Protein AF-A0A4S4H933-F1 (afdb_monomer_lite)

Radius of gyration: 14.17 Å; chains: 1; bounding box: 38×25×33 Å

Sequence (82 aa):
MEYVVGMQSDGEFIADFPWSLYGQKARVAIVAVKPCDIYCLPISTLKMKMETEPEWKERIMRTTEAIFGFLYFLQNLSHFIV

Secondary structure (DSSP, 8-state):
---------TT-----TTHHHHTPPP-S----SS--------HHHHHHHHHH-HHHHHHHHHHHHHHHHHHHHHHHHTTS--

Foldseek 3Di:
DDDDQADDDPPADDDQPPCQLVVHDRPDDDDDPDDDDDDDDHSVNLVVCVVVPVVSVVVVVVSVCVNVVRSVVVVVCVVPDD

pLDDT: mean 77.51, std 17.83, range [31.12, 96.0]

Structure (mmCIF, N/CA/C/O backbone):
data_AF-A0A4S4H933-F1
#
_entry.id   AF-A0A4S4H933-F1
#
loop_
_atom_site.group_PDB
_atom_site.id
_atom_site.type_symbol
_atom_site.label_atom_id
_atom_site.label_alt_id
_atom_site.label_comp_id
_atom_site.label_asym_id
_atom_site.label_entity_id
_atom_site.label_seq_id
_atom_site.pdbx_PDB_ins_code
_atom_site.Cartn_x
_atom_site.Cartn_y
_atom_site.Cartn_z
_atom_site.occupancy
_atom_site.B_iso_or_equiv
_atom_site.auth_seq_id
_atom_site.auth_comp_id
_atom_site.auth_asym_id
_atom_site.auth_atom_id
_atom_site.pdbx_PDB_model_num
ATOM 1 N N . MET A 1 1 ? 10.954 15.962 -16.392 1.00 56.47 1 MET A N 1
ATOM 2 C CA . MET A 1 1 ? 11.677 14.689 -16.222 1.00 56.47 1 MET A CA 1
ATOM 3 C C . MET A 1 1 ? 10.947 13.890 -15.170 1.00 56.47 1 MET A C 1
ATOM 5 O O . MET A 1 1 ? 10.538 14.475 -14.173 1.00 56.47 1 MET A O 1
ATOM 9 N N . GLU A 1 2 ? 10.733 12.609 -15.430 1.00 76.50 2 GLU A N 1
ATOM 10 C CA . GLU A 1 2 ? 10.259 11.669 -14.417 1.00 76.50 2 GLU A CA 1
ATOM 11 C C . GLU A 1 2 ? 11.470 11.192 -13.615 1.00 76.50 2 GLU A C 1
ATOM 13 O O . GLU A 1 2 ? 12.532 10.950 -14.188 1.00 76.50 2 GLU A O 1
ATOM 18 N N . TYR A 1 3 ? 11.324 11.110 -12.296 1.00 83.88 3 TYR A N 1
ATOM 19 C CA . TYR A 1 3 ? 12.371 10.632 -11.400 1.00 83.88 3 TYR A CA 1
ATOM 20 C C . TYR A 1 3 ? 11.840 9.428 -10.637 1.00 83.88 3 TYR A C 1
ATOM 22 O O . TYR A 1 3 ? 10.736 9.472 -10.090 1.00 83.88 3 TYR A O 1
ATOM 30 N N . VAL A 1 4 ? 12.632 8.359 -10.593 1.00 85.44 4 VAL A N 1
ATOM 31 C CA . VAL A 1 4 ? 12.327 7.196 -9.761 1.00 85.44 4 VAL A CA 1
ATOM 32 C C . VAL A 1 4 ? 12.620 7.575 -8.314 1.00 85.44 4 VAL A C 1
ATOM 34 O O . VAL A 1 4 ? 13.757 7.862 -7.956 1.00 85.44 4 VAL A O 1
ATOM 37 N N . VAL A 1 5 ? 11.576 7.609 -7.487 1.00 82.62 5 VAL A N 1
ATOM 38 C CA . VAL A 1 5 ? 11.676 7.966 -6.059 1.00 82.62 5 VAL A CA 1
ATOM 39 C C . VAL A 1 5 ? 11.645 6.747 -5.136 1.00 82.62 5 VAL A C 1
ATOM 41 O O . VAL A 1 5 ? 11.815 6.881 -3.928 1.00 82.62 5 VAL A O 1
ATOM 44 N N . GLY A 1 6 ? 11.419 5.560 -5.699 1.00 82.12 6 GLY A N 1
ATOM 45 C CA . GLY A 1 6 ? 11.332 4.303 -4.972 1.00 82.12 6 GLY A CA 1
ATOM 46 C C . GLY A 1 6 ? 11.226 3.110 -5.919 1.00 82.12 6 GLY A C 1
ATOM 47 O O . GLY A 1 6 ? 10.763 3.246 -7.050 1.00 82.12 6 GLY A O 1
ATOM 48 N N . MET A 1 7 ? 11.638 1.940 -5.439 1.00 85.50 7 MET A N 1
ATOM 49 C CA . MET A 1 7 ? 11.471 0.646 -6.104 1.00 85.50 7 MET A CA 1
ATOM 50 C C . MET A 1 7 ? 11.098 -0.388 -5.040 1.00 85.50 7 MET A C 1
ATOM 52 O O . MET A 1 7 ? 11.386 -0.163 -3.874 1.00 85.50 7 MET A O 1
ATOM 56 N N . GLN A 1 8 ? 10.415 -1.467 -5.401 1.00 85.38 8 GLN A N 1
ATOM 57 C CA . GLN A 1 8 ? 10.092 -2.560 -4.479 1.00 85.38 8 GLN A CA 1
ATOM 58 C C . GLN A 1 8 ? 10.245 -3.893 -5.220 1.00 85.38 8 GLN A C 1
ATOM 60 O O . GLN A 1 8 ? 10.117 -3.947 -6.449 1.00 85.38 8 GLN A O 1
ATOM 65 N N . SER A 1 9 ? 10.544 -4.944 -4.469 1.00 85.50 9 SER A N 1
ATOM 66 C CA . SER A 1 9 ? 10.798 -6.309 -4.917 1.00 85.50 9 SER A CA 1
ATOM 67 C C . SER A 1 9 ? 9.682 -7.261 -4.484 1.00 85.50 9 SER A C 1
ATOM 69 O O . SER A 1 9 ? 8.733 -6.896 -3.789 1.00 85.50 9 SER A O 1
ATOM 71 N N . ASP A 1 10 ? 9.782 -8.509 -4.932 1.00 88.00 10 ASP A N 1
ATOM 72 C CA . ASP A 1 10 ? 8.782 -9.538 -4.672 1.00 88.00 10 ASP A CA 1
ATOM 73 C C . ASP A 1 10 ? 8.610 -9.756 -3.152 1.00 88.00 10 ASP A C 1
ATOM 75 O O 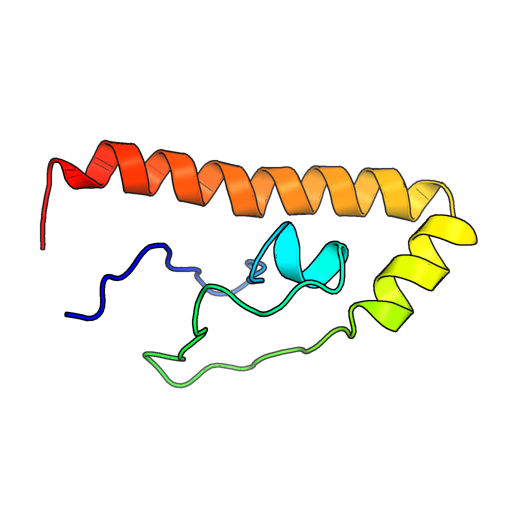. ASP A 1 10 ? 9.584 -9.932 -2.421 1.00 88.00 10 ASP A O 1
ATOM 79 N N . GLY A 1 11 ? 7.361 -9.746 -2.676 1.00 85.81 11 GLY A N 1
ATOM 80 C CA . GLY A 1 11 ? 7.026 -9.872 -1.251 1.00 85.81 11 GLY A CA 1
ATOM 81 C C . GLY A 1 11 ? 6.980 -8.553 -0.471 1.00 85.81 11 GLY A C 1
ATOM 82 O O . GLY A 1 11 ? 6.587 -8.564 0.696 1.00 85.81 11 GLY A O 1
ATOM 83 N N . GLU A 1 12 ? 7.328 -7.425 -1.095 1.00 85.50 12 GLU A N 1
ATOM 84 C CA . GLU A 1 12 ? 7.262 -6.100 -0.475 1.00 85.50 12 GLU A CA 1
ATOM 85 C C . GLU A 1 12 ? 5.936 -5.378 -0.763 1.00 85.50 12 GLU A C 1
ATOM 87 O O . GLU A 1 12 ? 5.156 -5.748 -1.645 1.00 85.50 12 GLU A O 1
ATOM 92 N N . PHE A 1 13 ? 5.670 -4.321 0.006 1.00 84.94 13 PHE A N 1
ATOM 93 C CA . PHE A 1 13 ? 4.492 -3.474 -0.164 1.00 84.94 13 PHE A CA 1
ATOM 94 C C . PHE A 1 13 ? 4.861 -2.192 -0.905 1.00 84.94 13 PHE A C 1
ATOM 96 O O . PHE A 1 13 ? 5.904 -1.597 -0.655 1.00 84.94 13 PHE A O 1
ATOM 103 N N . ILE A 1 14 ? 3.963 -1.712 -1.765 1.00 87.69 14 ILE A N 1
ATOM 104 C CA . ILE A 1 14 ? 4.121 -0.428 -2.448 1.00 87.69 14 ILE A CA 1
ATOM 105 C C . ILE A 1 14 ? 2.827 0.378 -2.377 1.00 87.69 14 ILE A C 1
ATOM 107 O O . ILE A 1 14 ? 1.735 -0.137 -2.616 1.00 87.69 14 ILE A O 1
ATOM 111 N N . ALA A 1 15 ? 2.948 1.655 -2.030 1.00 88.50 15 ALA A N 1
ATOM 112 C CA . ALA A 1 15 ? 1.852 2.611 -2.030 1.00 88.50 15 ALA A CA 1
ATOM 113 C C . ALA A 1 15 ? 2.409 4.035 -2.101 1.00 88.50 15 ALA A C 1
ATOM 115 O O . ALA A 1 15 ? 3.525 4.297 -1.654 1.00 88.50 15 ALA A O 1
ATOM 116 N N . ASP A 1 16 ? 1.599 4.973 -2.590 1.00 87.81 16 ASP A N 1
ATOM 11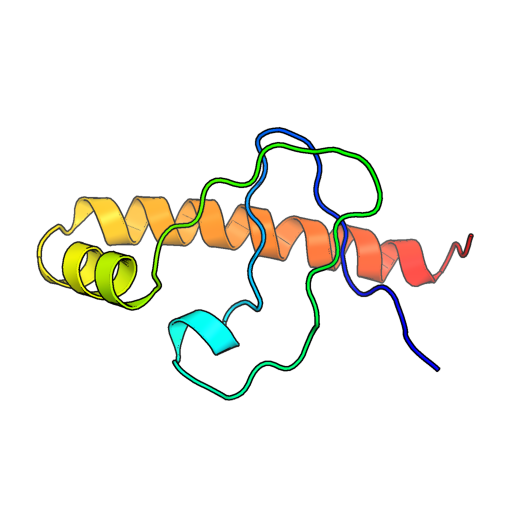7 C CA . ASP A 1 16 ? 1.865 6.401 -2.407 1.00 87.81 16 ASP A CA 1
ATOM 118 C C . ASP A 1 16 ? 1.565 6.790 -0.953 1.00 87.81 16 ASP A C 1
ATOM 120 O O . ASP A 1 16 ? 0.471 7.248 -0.621 1.00 87.81 16 ASP A O 1
ATOM 124 N N . PHE A 1 17 ? 2.476 6.482 -0.040 1.00 82.75 17 PHE A N 1
ATOM 125 C CA . PHE A 1 17 ? 2.271 6.648 1.394 1.00 82.75 17 PHE A CA 1
ATOM 126 C C . PHE A 1 17 ? 2.955 7.930 1.905 1.00 82.75 17 PHE A C 1
ATOM 128 O O . PHE A 1 17 ? 4.095 8.176 1.524 1.00 82.75 17 PHE A O 1
ATOM 135 N N . PRO A 1 18 ? 2.323 8.742 2.786 1.00 82.69 18 PRO A N 1
ATOM 136 C CA . PRO A 1 18 ? 1.030 8.533 3.455 1.00 82.69 18 PRO A CA 1
ATOM 137 C C . PRO A 1 18 ? -0.190 9.048 2.676 1.00 82.69 18 PRO A C 1
ATOM 139 O O . PRO A 1 18 ? -1.317 8.954 3.162 1.00 82.69 18 PRO A O 1
ATOM 142 N N . TRP A 1 19 ? 0.001 9.614 1.484 1.00 87.81 19 TRP A N 1
ATOM 143 C CA . TRP A 1 19 ? -1.045 10.331 0.743 1.00 87.81 19 TRP A CA 1
ATOM 144 C C . TRP A 1 19 ? -2.266 9.472 0.415 1.00 87.81 19 TRP A C 1
ATOM 146 O O . TRP A 1 19 ? -3.396 9.895 0.664 1.00 87.81 19 TRP A O 1
ATOM 156 N N . SER A 1 20 ? -2.038 8.246 -0.048 1.00 87.25 20 SER A N 1
ATOM 157 C CA . SER A 1 20 ? -3.066 7.229 -0.283 1.00 87.25 20 SER A CA 1
ATOM 158 C C . SER A 1 20 ? -3.871 6.937 0.982 1.00 87.25 20 SER A C 1
ATOM 160 O O . SER A 1 20 ? -5.100 6.995 0.937 1.00 87.25 20 SER A O 1
ATOM 162 N N . LEU A 1 21 ? -3.210 6.728 2.130 1.00 85.62 21 LEU A N 1
ATOM 163 C CA . LEU A 1 21 ? -3.880 6.517 3.416 1.00 85.62 21 LEU A CA 1
ATOM 164 C C . LEU A 1 21 ? -4.717 7.739 3.814 1.00 85.62 21 LEU A C 1
ATOM 166 O O . LEU A 1 21 ? -5.839 7.591 4.287 1.00 85.62 21 LEU A O 1
ATOM 170 N N . TYR A 1 22 ? -4.245 8.958 3.575 1.00 87.38 22 TYR A N 1
ATOM 171 C CA . TYR A 1 22 ? -5.019 10.167 3.873 1.00 87.38 22 TYR A CA 1
ATOM 172 C C . TYR A 1 22 ? -6.121 10.471 2.852 1.00 87.38 22 TYR A C 1
ATOM 174 O O . TYR A 1 22 ? -6.915 11.380 3.077 1.00 87.38 22 TYR A O 1
ATOM 182 N N . GLY A 1 23 ? -6.235 9.694 1.770 1.00 87.69 23 GLY A N 1
ATOM 183 C CA . GLY A 1 23 ? -7.185 9.967 0.690 1.00 87.69 23 GLY A CA 1
ATOM 184 C C . GLY A 1 23 ? -6.851 11.248 -0.080 1.00 87.69 23 GLY A C 1
ATOM 185 O O . GLY A 1 23 ? -7.742 11.884 -0.637 1.00 87.69 23 GLY A O 1
ATOM 186 N N . GLN A 1 24 ? -5.582 11.656 -0.073 1.00 91.62 24 GLN A N 1
ATOM 187 C CA . GLN A 1 24 ? -5.099 12.809 -0.825 1.00 91.62 24 GLN A CA 1
ATOM 188 C C . GLN A 1 24 ? -4.784 12.418 -2.272 1.00 91.62 24 GLN A C 1
ATOM 190 O O . GLN A 1 24 ? -4.610 11.244 -2.598 1.00 91.62 24 GLN A O 1
ATOM 195 N N . LYS A 1 25 ? -4.708 13.422 -3.156 1.00 92.56 25 LYS A N 1
ATOM 196 C CA . LYS A 1 25 ? -4.328 13.211 -4.557 1.00 92.56 25 LYS A CA 1
ATOM 197 C C . LYS A 1 25 ? -2.939 12.572 -4.636 1.00 92.56 25 LYS A C 1
ATOM 199 O O . LYS A 1 25 ? -2.022 13.033 -3.955 1.00 92.56 25 LYS A O 1
ATOM 204 N N . ALA A 1 26 ? -2.813 11.567 -5.502 1.00 90.44 26 ALA A N 1
ATOM 205 C CA . ALA A 1 26 ? -1.565 10.847 -5.692 1.00 90.44 26 ALA A CA 1
ATOM 206 C C . ALA A 1 26 ? -0.428 11.779 -6.144 1.00 90.44 26 ALA A C 1
ATOM 208 O O . ALA A 1 26 ? -0.637 12.668 -6.978 1.00 90.44 26 ALA A O 1
ATOM 209 N N . ARG A 1 27 ? 0.768 11.569 -5.592 1.00 90.38 27 ARG A N 1
ATOM 210 C CA . ARG A 1 27 ? 1.991 12.326 -5.897 1.00 90.38 27 ARG A CA 1
ATOM 211 C C . ARG A 1 27 ? 2.977 11.555 -6.761 1.00 90.38 27 ARG A C 1
ATOM 213 O O . ARG A 1 27 ? 3.825 12.177 -7.395 1.00 90.38 27 ARG A O 1
ATOM 220 N N . VAL A 1 28 ? 2.859 10.231 -6.792 1.00 88.75 28 VAL A N 1
ATOM 221 C CA . VAL A 1 28 ? 3.719 9.338 -7.572 1.00 88.75 28 VAL A CA 1
ATOM 222 C C . VAL A 1 28 ? 2.880 8.384 -8.412 1.00 88.75 28 VAL A C 1
ATOM 224 O O . VAL A 1 28 ? 1.736 8.076 -8.072 1.00 88.75 28 VAL A O 1
ATOM 227 N N . ALA A 1 29 ? 3.465 7.904 -9.506 1.00 91.19 29 ALA A N 1
ATOM 228 C CA . ALA A 1 29 ? 2.945 6.771 -10.255 1.00 91.19 29 ALA A CA 1
ATOM 229 C C . ALA A 1 29 ? 3.664 5.493 -9.807 1.00 91.19 29 ALA A C 1
ATOM 231 O O . ALA A 1 29 ? 4.860 5.518 -9.523 1.00 91.19 29 ALA A O 1
ATOM 232 N N . ILE A 1 30 ? 2.936 4.378 -9.765 1.00 90.75 30 ILE A N 1
ATOM 233 C CA . ILE A 1 30 ? 3.503 3.047 -9.535 1.00 90.75 30 ILE A CA 1
ATOM 234 C C . ILE A 1 30 ? 3.438 2.303 -10.864 1.00 90.75 30 ILE A C 1
ATOM 236 O O . ILE A 1 30 ? 2.356 2.128 -11.423 1.00 90.75 30 ILE A O 1
ATOM 240 N N . VAL A 1 31 ? 4.599 1.899 -11.375 1.00 92.31 31 VAL A N 1
ATOM 241 C CA . VAL A 1 31 ? 4.740 1.265 -12.689 1.00 92.31 31 VAL A CA 1
ATOM 242 C C . VAL A 1 31 ? 5.523 -0.032 -12.531 1.00 92.31 31 VAL A C 1
ATOM 244 O O . VAL A 1 31 ? 6.598 -0.045 -11.933 1.00 92.31 31 VAL A O 1
ATOM 247 N N . ALA A 1 32 ? 4.988 -1.128 -13.068 1.00 92.81 32 ALA A N 1
ATOM 248 C CA . ALA A 1 32 ? 5.702 -2.397 -13.128 1.00 92.81 32 ALA A CA 1
ATOM 249 C C . ALA A 1 32 ? 6.785 -2.338 -14.218 1.00 92.81 32 ALA A C 1
ATOM 251 O O . ALA A 1 32 ? 6.491 -2.033 -15.372 1.00 92.81 32 ALA A O 1
ATOM 252 N N . VAL A 1 33 ? 8.032 -2.647 -13.857 1.00 91.94 33 VAL A N 1
ATOM 253 C CA . VAL A 1 33 ? 9.185 -2.646 -14.786 1.00 91.94 33 VAL A CA 1
ATOM 254 C C . VAL A 1 33 ? 9.537 -4.040 -15.323 1.00 91.94 33 VAL A C 1
ATOM 256 O O . VAL A 1 33 ? 10.348 -4.175 -16.234 1.00 91.94 33 VAL A O 1
ATOM 259 N N . LYS A 1 34 ? 8.920 -5.082 -14.759 1.00 92.75 34 LYS A N 1
ATOM 260 C CA . LYS A 1 34 ? 8.992 -6.488 -15.177 1.00 92.75 34 LYS A CA 1
ATOM 261 C C . LYS A 1 34 ? 7.601 -7.121 -15.007 1.00 92.75 34 LYS A C 1
ATOM 263 O O . LYS A 1 34 ? 6.807 -6.579 -14.238 1.00 92.75 34 LYS A O 1
ATOM 268 N N . PRO A 1 35 ? 7.294 -8.256 -15.660 1.00 96.00 35 PRO A N 1
ATOM 269 C CA . PRO A 1 35 ? 6.104 -9.035 -15.325 1.00 96.00 35 PRO A CA 1
ATOM 270 C C . PRO A 1 35 ? 6.093 -9.395 -13.831 1.00 96.00 35 PRO A C 1
ATOM 272 O O . PRO A 1 35 ? 7.099 -9.878 -13.307 1.00 96.00 35 PRO A O 1
ATOM 275 N N . CYS A 1 36 ? 4.979 -9.138 -13.149 1.00 93.69 36 CYS A N 1
ATOM 276 C CA . CYS A 1 36 ? 4.798 -9.436 -11.731 1.00 93.69 36 CYS A CA 1
ATOM 277 C C . CYS A 1 36 ? 3.319 -9.644 -11.386 1.00 93.69 36 CYS A C 1
ATOM 279 O O . CYS A 1 36 ? 2.433 -9.132 -12.073 1.00 93.69 36 CYS A O 1
ATOM 281 N N . ASP A 1 37 ? 3.073 -10.366 -10.293 1.00 95.56 37 ASP A N 1
ATOM 282 C CA . ASP A 1 37 ? 1.743 -10.519 -9.709 1.00 95.56 37 ASP A CA 1
ATOM 283 C C . ASP A 1 37 ? 1.500 -9.409 -8.682 1.00 95.56 37 ASP A C 1
ATOM 285 O O . ASP A 1 37 ? 2.253 -9.262 -7.717 1.00 95.56 37 ASP A O 1
ATOM 289 N N . ILE A 1 38 ? 0.442 -8.621 -8.885 1.0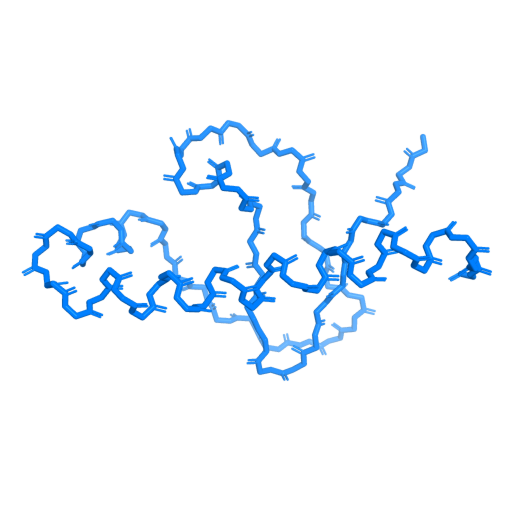0 92.88 38 ILE A N 1
ATOM 290 C CA . ILE A 1 38 ? 0.102 -7.487 -8.019 1.00 92.88 38 ILE A CA 1
ATOM 291 C C . ILE A 1 38 ? -1.201 -7.785 -7.281 1.00 92.88 38 ILE A C 1
ATOM 293 O O . ILE A 1 38 ? -2.276 -7.855 -7.878 1.00 92.88 38 ILE A O 1
ATOM 297 N N . TYR A 1 39 ? -1.104 -7.908 -5.959 1.00 93.12 39 TYR A N 1
ATOM 298 C CA . TYR A 1 39 ? -2.250 -8.094 -5.075 1.00 93.12 39 TYR A CA 1
ATOM 299 C C . TYR A 1 39 ? -2.689 -6.744 -4.500 1.00 93.12 39 TYR A C 1
ATOM 301 O O . TYR A 1 39 ? -1.971 -6.120 -3.720 1.00 93.12 39 TYR A O 1
ATOM 309 N N . CYS A 1 40 ? -3.883 -6.288 -4.879 1.00 92.12 40 CYS A N 1
ATOM 310 C CA . CYS A 1 40 ? -4.397 -4.977 -4.483 1.00 92.12 40 CYS A CA 1
ATOM 311 C C . CYS A 1 40 ? -5.282 -5.056 -3.231 1.00 92.12 40 CYS A C 1
ATOM 313 O O . CYS A 1 40 ? -6.275 -5.783 -3.209 1.00 92.12 40 CYS A O 1
ATOM 315 N N . LEU A 1 41 ? -4.985 -4.226 -2.227 1.00 88.56 41 LEU A N 1
ATOM 316 C CA . LEU A 1 41 ? -5.845 -3.994 -1.064 1.00 88.56 41 LEU A CA 1
ATOM 317 C C . LEU A 1 41 ? -6.337 -2.535 -1.066 1.00 88.56 41 LEU A C 1
ATOM 319 O O . LEU A 1 41 ? -5.519 -1.623 -0.928 1.00 88.56 41 LEU A O 1
ATOM 323 N N . PRO A 1 42 ? -7.651 -2.274 -1.199 1.00 91.19 42 PRO A N 1
ATOM 324 C CA . PRO A 1 42 ? -8.175 -0.913 -1.164 1.00 91.19 42 PRO A CA 1
ATOM 325 C C . PRO A 1 42 ? -7.915 -0.214 0.176 1.00 91.19 42 PRO A C 1
ATOM 327 O O . PRO A 1 42 ? -8.128 -0.792 1.244 1.00 91.19 42 PRO A O 1
ATOM 330 N N . ILE A 1 43 ? -7.550 1.071 0.127 1.00 89.19 43 ILE A N 1
ATOM 331 C CA . ILE A 1 43 ? -7.338 1.885 1.336 1.00 89.19 43 ILE A CA 1
ATOM 332 C C . ILE A 1 43 ? -8.610 1.987 2.188 1.00 89.19 43 ILE A C 1
ATOM 334 O O . ILE A 1 43 ? -8.520 2.034 3.411 1.00 89.19 43 ILE A O 1
ATOM 338 N N . SER A 1 44 ? -9.799 1.993 1.580 1.00 89.69 44 SER A N 1
ATOM 339 C CA . SER A 1 44 ? -11.069 1.982 2.321 1.00 89.69 44 SER A CA 1
ATOM 340 C C . SER A 1 44 ? -11.193 0.748 3.216 1.00 89.69 44 SER A C 1
ATOM 342 O O . SER A 1 44 ? -11.521 0.873 4.395 1.00 89.69 44 SER A O 1
ATOM 344 N N . THR A 1 45 ? -10.853 -0.428 2.686 1.00 90.62 45 THR A N 1
ATOM 345 C CA . THR A 1 45 ? -10.804 -1.679 3.448 1.00 90.62 45 THR A CA 1
ATOM 346 C C . THR A 1 45 ? -9.771 -1.600 4.563 1.00 90.62 45 THR A C 1
ATOM 348 O O . THR A 1 45 ? -10.044 -2.013 5.687 1.00 90.62 45 THR A O 1
ATOM 351 N N . LEU A 1 46 ? -8.598 -1.034 4.270 1.00 87.38 46 LEU A N 1
ATOM 352 C CA . LEU A 1 46 ? -7.528 -0.863 5.247 1.00 87.38 46 LEU A CA 1
ATOM 353 C C . LEU A 1 46 ? -7.961 0.029 6.424 1.00 87.38 46 LEU A C 1
ATOM 355 O O . LEU A 1 46 ? -7.777 -0.350 7.577 1.00 87.38 46 LEU A O 1
ATOM 359 N N . LYS A 1 47 ? -8.590 1.176 6.137 1.00 87.06 47 LYS A N 1
ATOM 360 C CA . LYS A 1 47 ? -9.105 2.115 7.147 1.00 87.06 47 LYS A CA 1
ATOM 361 C C . LYS A 1 47 ? -10.161 1.485 8.035 1.00 87.06 47 LYS A C 1
ATOM 363 O O . LYS A 1 47 ? -10.036 1.552 9.252 1.00 87.06 47 LYS A O 1
ATOM 368 N N . MET A 1 48 ? -11.150 0.833 7.425 1.00 90.19 48 MET A N 1
ATOM 369 C CA . MET A 1 48 ? -12.193 0.124 8.161 1.00 90.19 48 MET A CA 1
ATOM 370 C C . MET A 1 48 ? -11.569 -0.867 9.148 1.00 90.19 48 MET A C 1
ATOM 372 O O . MET A 1 48 ? -11.894 -0.830 10.327 1.00 90.19 48 MET A O 1
ATOM 376 N N . LYS A 1 49 ? -10.602 -1.680 8.701 1.00 89.12 49 LYS A N 1
ATOM 377 C CA . LYS A 1 49 ? -9.912 -2.633 9.580 1.00 89.12 49 LYS A CA 1
ATOM 378 C C . LYS A 1 49 ? -9.127 -1.961 10.705 1.00 89.12 49 LYS A C 1
ATOM 380 O O . LYS A 1 49 ? -9.156 -2.448 11.826 1.00 89.12 49 LYS A O 1
ATOM 385 N N . MET A 1 50 ? -8.462 -0.832 10.450 1.00 85.50 50 MET A N 1
ATOM 386 C CA . MET A 1 50 ? -7.787 -0.064 11.510 1.00 85.50 50 MET A CA 1
ATOM 387 C C . MET A 1 50 ? -8.757 0.457 12.576 1.00 85.50 50 MET A C 1
ATOM 389 O O . MET A 1 50 ? -8.374 0.602 13.737 1.00 85.50 50 MET A O 1
ATOM 393 N N . GLU A 1 51 ? -9.983 0.797 12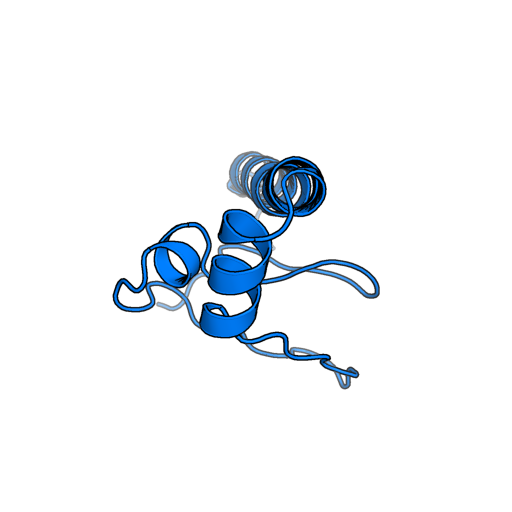.185 1.00 87.19 51 GLU A N 1
ATOM 394 C CA . GLU A 1 51 ? -11.017 1.299 13.091 1.00 87.19 51 GLU A CA 1
ATOM 395 C C . GLU A 1 51 ? -11.661 0.172 13.900 1.00 87.19 51 GLU A C 1
ATOM 397 O O . GLU A 1 51 ? -11.897 0.343 15.096 1.00 87.19 51 GLU A O 1
ATOM 402 N N . THR A 1 52 ? -11.910 -0.978 13.270 1.00 89.12 52 THR A N 1
ATOM 403 C CA . THR A 1 52 ? -12.626 -2.102 13.884 1.00 89.12 52 THR A CA 1
ATOM 404 C C . THR A 1 52 ? -11.718 -3.070 14.636 1.00 89.12 52 THR A C 1
ATOM 406 O O . THR A 1 52 ? -12.183 -3.754 15.544 1.00 89.12 52 THR A O 1
ATOM 409 N N . GLU A 1 53 ? -10.433 -3.148 14.283 1.00 87.50 53 GLU A N 1
ATOM 410 C CA . GLU A 1 53 ? -9.507 -4.163 14.788 1.00 87.50 53 GLU A CA 1
ATOM 411 C C . GLU A 1 53 ? -8.184 -3.514 15.264 1.00 87.50 53 GLU A C 1
ATOM 413 O O . GLU A 1 53 ? -7.332 -3.142 14.451 1.00 87.50 53 GLU A O 1
ATOM 418 N N . PRO A 1 54 ? -7.951 -3.384 16.586 1.00 80.94 54 PRO A N 1
ATOM 419 C CA . PRO A 1 54 ? -6.763 -2.713 17.130 1.00 80.94 54 PRO A CA 1
ATOM 420 C C . PRO A 1 54 ? -5.423 -3.308 16.670 1.00 80.94 54 PRO A C 1
ATOM 422 O O . PRO A 1 54 ? -4.459 -2.570 16.472 1.00 80.94 54 PRO A O 1
ATOM 425 N N . GLU A 1 55 ? -5.369 -4.622 16.436 1.00 85.00 55 GLU A N 1
ATOM 426 C CA . GLU A 1 55 ? -4.179 -5.327 15.937 1.00 85.00 55 GLU A CA 1
ATOM 427 C C . GLU A 1 55 ? -3.751 -4.885 14.528 1.00 85.00 55 GLU A C 1
ATOM 429 O O . GLU A 1 55 ? -2.571 -4.956 14.171 1.00 85.00 55 GLU A O 1
ATOM 434 N N . TRP A 1 56 ? -4.688 -4.376 13.723 1.00 81.19 56 TRP A N 1
ATOM 435 C CA . TRP A 1 56 ? -4.386 -3.899 12.377 1.00 81.19 56 TRP A CA 1
ATOM 436 C C . TRP A 1 56 ? -3.631 -2.584 12.396 1.00 81.19 56 TRP A C 1
ATOM 438 O O . TRP A 1 56 ? -2.774 -2.385 11.541 1.00 81.19 56 TRP A O 1
ATOM 448 N N . LYS A 1 57 ? -3.875 -1.711 13.381 1.00 77.81 57 LYS A N 1
ATOM 449 C CA . LYS A 1 57 ? -3.107 -0.466 13.521 1.00 77.81 57 LYS A CA 1
ATOM 450 C C . LYS A 1 57 ? -1.619 -0.750 13.692 1.00 77.81 57 LYS A C 1
ATOM 452 O O . LYS A 1 57 ? -0.811 -0.130 13.009 1.00 77.81 57 LYS A O 1
ATOM 457 N N . GLU A 1 5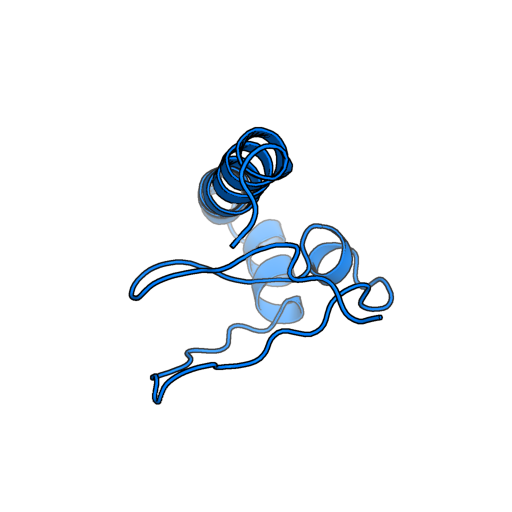8 ? -1.264 -1.709 14.546 1.00 78.38 58 GLU A N 1
ATOM 458 C CA . GLU A 1 58 ? 0.136 -2.077 14.771 1.00 78.38 58 GLU A CA 1
ATOM 459 C C . GLU A 1 58 ? 0.757 -2.744 13.539 1.00 78.38 58 GLU A C 1
ATOM 461 O O . GLU A 1 58 ? 1.853 -2.369 13.122 1.00 78.38 58 GLU A O 1
ATOM 466 N N . ARG A 1 59 ? 0.046 -3.689 12.907 1.00 80.44 59 ARG A N 1
ATOM 467 C CA . ARG A 1 59 ? 0.516 -4.332 11.669 1.00 80.44 59 ARG A CA 1
ATOM 468 C C . ARG A 1 59 ? 0.759 -3.307 10.564 1.00 80.44 59 ARG A C 1
ATOM 470 O O . ARG A 1 59 ? 1.819 -3.317 9.953 1.00 80.44 59 ARG A O 1
ATOM 477 N N . ILE A 1 60 ? -0.181 -2.388 10.352 1.00 76.75 60 ILE A N 1
ATOM 478 C CA . ILE A 1 60 ? -0.084 -1.356 9.314 1.00 76.75 60 ILE A CA 1
ATOM 479 C C . ILE A 1 60 ? 1.037 -0.371 9.620 1.00 76.75 60 ILE A C 1
ATOM 481 O O . ILE A 1 60 ? 1.761 -0.002 8.701 1.00 76.75 60 ILE A O 1
ATOM 485 N N . MET A 1 61 ? 1.226 0.020 10.881 1.00 73.44 61 MET A N 1
ATOM 486 C CA . MET A 1 61 ? 2.352 0.859 11.291 1.00 73.44 61 MET A CA 1
ATOM 487 C C . MET A 1 61 ? 3.694 0.185 10.972 1.00 73.44 61 MET A C 1
ATOM 489 O O . MET A 1 61 ? 4.524 0.789 10.301 1.00 73.44 61 MET A O 1
ATOM 493 N N . ARG A 1 62 ? 3.873 -1.091 11.343 1.00 72.75 62 ARG A N 1
ATOM 494 C CA . ARG A 1 62 ? 5.100 -1.854 11.041 1.00 72.75 62 ARG A CA 1
ATOM 495 C C . ARG A 1 62 ? 5.330 -2.020 9.535 1.00 72.75 62 ARG A C 1
ATOM 497 O O . ARG A 1 62 ? 6.447 -1.861 9.055 1.00 72.75 62 ARG A O 1
ATOM 504 N N . THR A 1 63 ? 4.279 -2.305 8.766 1.00 71.38 63 THR A N 1
ATOM 505 C CA . THR A 1 63 ? 4.369 -2.388 7.299 1.00 71.38 63 THR A CA 1
ATOM 506 C C . THR A 1 63 ? 4.710 -1.034 6.677 1.00 71.38 63 THR A C 1
ATOM 508 O O . THR A 1 63 ? 5.498 -0.954 5.741 1.00 71.38 63 THR A O 1
ATOM 511 N N . THR A 1 64 ? 4.153 0.044 7.221 1.00 69.94 64 THR A N 1
ATOM 512 C CA . THR A 1 64 ? 4.425 1.415 6.790 1.00 69.94 64 THR A CA 1
ATOM 513 C C . THR A 1 64 ? 5.878 1.806 7.038 1.00 69.9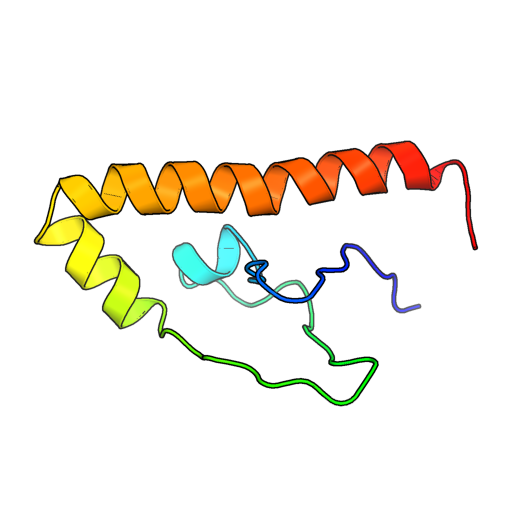4 64 THR A C 1
ATOM 515 O O . THR A 1 64 ? 6.498 2.407 6.166 1.00 69.94 64 THR A O 1
ATOM 518 N N . GLU A 1 65 ? 6.437 1.453 8.196 1.00 64.94 65 GLU A N 1
ATOM 519 C CA . GLU A 1 65 ? 7.857 1.657 8.497 1.00 64.94 65 GLU A CA 1
ATOM 520 C C . GLU A 1 65 ? 8.756 0.924 7.496 1.00 64.94 65 GLU A C 1
ATOM 522 O O . GLU A 1 65 ? 9.765 1.485 7.079 1.00 64.94 65 GLU A O 1
ATOM 527 N N . ALA A 1 66 ? 8.374 -0.275 7.041 1.00 63.72 66 ALA A N 1
ATOM 528 C CA . ALA A 1 66 ? 9.108 -0.987 5.992 1.00 63.72 66 ALA A CA 1
ATOM 529 C C . ALA A 1 66 ? 9.071 -0.239 4.643 1.00 63.72 66 ALA A C 1
ATOM 531 O O . ALA A 1 66 ? 10.113 -0.059 4.013 1.00 63.72 66 ALA A O 1
ATOM 532 N N . ILE A 1 67 ? 7.900 0.278 4.243 1.00 65.19 67 ILE A N 1
ATOM 533 C CA . ILE A 1 67 ? 7.740 1.096 3.024 1.00 65.19 67 ILE A CA 1
ATOM 534 C C . ILE A 1 67 ? 8.583 2.382 3.118 1.00 65.19 67 ILE A C 1
ATOM 536 O O . ILE A 1 67 ? 9.274 2.757 2.170 1.00 65.19 67 ILE A O 1
ATOM 540 N N . PHE A 1 68 ? 8.558 3.059 4.270 1.00 61.03 68 PHE A N 1
ATOM 541 C CA . PHE A 1 68 ? 9.297 4.305 4.489 1.00 61.03 68 PHE A CA 1
ATOM 542 C C . PHE A 1 68 ? 10.810 4.097 4.642 1.00 61.03 68 PHE A C 1
ATOM 544 O O . PHE A 1 68 ? 11.590 4.912 4.150 1.00 61.03 68 PHE A O 1
ATOM 551 N N . GLY A 1 69 ? 11.243 3.013 5.289 1.00 55.84 69 GLY A N 1
ATOM 552 C CA . GLY A 1 69 ? 12.655 2.682 5.490 1.00 55.84 69 GLY A CA 1
ATOM 553 C C . GLY A 1 69 ? 13.405 2.478 4.173 1.00 55.84 69 GLY A C 1
ATOM 554 O O . GLY A 1 69 ? 14.549 2.915 4.037 1.00 55.84 69 GLY A O 1
ATOM 555 N N . PHE A 1 70 ? 12.734 1.917 3.165 1.00 52.78 70 PHE A N 1
ATOM 556 C CA . PHE A 1 70 ? 13.300 1.761 1.825 1.00 52.78 70 PHE A CA 1
ATOM 557 C C . PHE A 1 70 ? 13.471 3.105 1.091 1.00 52.78 70 PHE A C 1
ATOM 559 O O . PHE A 1 70 ? 14.446 3.307 0.364 1.00 52.78 70 PHE A O 1
ATOM 566 N N . LEU A 1 71 ? 12.576 4.070 1.337 1.00 51.72 71 LEU A N 1
ATOM 567 C CA . LEU A 1 71 ? 12.658 5.415 0.760 1.00 51.72 71 LEU A CA 1
ATOM 568 C C . LEU A 1 71 ? 13.909 6.175 1.251 1.00 51.72 71 LEU A C 1
ATOM 570 O O . LEU A 1 71 ? 14.585 6.833 0.461 1.00 51.72 71 LEU A O 1
ATOM 574 N N . TYR A 1 72 ? 14.263 6.042 2.537 1.00 47.81 72 TYR A N 1
ATOM 575 C CA . TYR A 1 72 ? 15.476 6.646 3.112 1.00 47.81 72 TYR A CA 1
ATOM 576 C C . TYR A 1 72 ? 16.771 5.991 2.622 1.00 47.81 72 TYR A C 1
ATOM 578 O O . TYR A 1 72 ? 17.783 6.678 2.450 1.00 47.81 72 TYR A O 1
ATOM 586 N N . PHE A 1 73 ? 16.752 4.677 2.383 1.00 48.28 73 PHE A N 1
ATOM 587 C CA . PHE A 1 73 ? 17.891 3.973 1.795 1.00 48.28 73 PHE A CA 1
ATOM 588 C C . PHE A 1 73 ? 18.193 4.507 0.388 1.00 48.28 73 PHE A C 1
ATOM 590 O O . PHE A 1 73 ? 19.338 4.841 0.080 1.00 48.28 73 PHE A O 1
ATOM 597 N N . LEU A 1 74 ? 17.158 4.706 -0.432 1.00 46.53 74 LEU A N 1
ATOM 598 C CA . LEU A 1 74 ? 17.315 5.238 -1.785 1.00 46.53 74 LEU A CA 1
ATOM 599 C C . LEU A 1 74 ? 17.622 6.740 -1.833 1.00 46.53 74 LEU A C 1
ATOM 601 O O . LEU A 1 74 ? 18.393 7.166 -2.687 1.00 46.53 74 LEU A O 1
ATOM 605 N N . GLN A 1 75 ? 17.111 7.555 -0.905 1.00 47.00 75 GLN A N 1
ATOM 606 C CA . GLN A 1 75 ? 17.526 8.961 -0.814 1.00 47.00 75 GLN A CA 1
ATOM 607 C C . GLN A 1 75 ? 19.007 9.106 -0.435 1.00 47.00 75 GLN A C 1
ATOM 609 O O . GLN A 1 75 ? 19.684 9.974 -0.983 1.00 47.00 75 GLN A O 1
ATOM 614 N N . ASN A 1 76 ? 19.558 8.233 0.413 1.00 37.62 76 ASN A N 1
ATOM 615 C CA . ASN A 1 76 ? 21.005 8.211 0.661 1.00 37.62 76 ASN A CA 1
ATOM 616 C C . ASN A 1 76 ? 21.807 7.684 -0.539 1.00 37.62 76 ASN A C 1
ATOM 618 O O . ASN A 1 76 ? 22.912 8.161 -0.792 1.00 37.62 76 ASN A O 1
ATOM 622 N N . LEU A 1 77 ? 21.240 6.760 -1.319 1.00 40.47 77 LEU A N 1
ATOM 623 C CA . LEU A 1 77 ? 21.831 6.289 -2.573 1.00 40.47 77 LEU A CA 1
ATOM 624 C C . LEU A 1 77 ? 21.620 7.237 -3.755 1.00 40.47 77 LEU A C 1
ATOM 626 O O . LEU A 1 77 ? 22.260 7.044 -4.775 1.00 40.47 77 LEU A O 1
ATOM 630 N N . SER A 1 78 ? 20.824 8.301 -3.641 1.00 37.47 78 SER A N 1
ATOM 631 C CA . SER A 1 78 ? 20.716 9.317 -4.701 1.00 37.47 78 SER A CA 1
ATOM 632 C C . SER A 1 78 ? 21.995 10.162 -4.886 1.00 37.47 78 SER A C 1
ATOM 634 O O . SER A 1 78 ? 22.072 10.971 -5.807 1.00 37.47 78 SER A O 1
ATOM 636 N N . HIS A 1 79 ? 23.040 9.911 -4.081 1.00 37.50 79 HIS A N 1
ATOM 637 C CA . HIS A 1 79 ? 24.431 10.299 -4.373 1.00 37.50 79 HIS A CA 1
ATOM 638 C C . HIS A 1 79 ? 25.185 9.308 -5.287 1.00 37.50 79 HIS A C 1
ATOM 640 O O . HIS A 1 79 ? 26.310 9.583 -5.694 1.00 37.50 79 HIS A O 1
ATOM 646 N N . PHE A 1 80 ? 24.576 8.178 -5.639 1.00 31.12 80 PHE A N 1
ATOM 647 C CA . PHE A 1 80 ? 25.086 7.159 -6.550 1.00 31.12 80 PHE A CA 1
ATOM 648 C C . PHE A 1 80 ? 23.994 6.793 -7.561 1.00 31.12 80 PHE A C 1
ATOM 650 O O . PHE A 1 80 ? 23.227 5.850 -7.404 1.00 31.12 80 PHE A O 1
ATOM 657 N N . ILE A 1 81 ? 23.935 7.611 -8.608 1.00 31.58 81 ILE A N 1
ATOM 658 C CA . ILE A 1 81 ? 23.137 7.402 -9.816 1.00 31.58 81 ILE A CA 1
ATOM 659 C C . ILE A 1 81 ? 23.646 6.155 -10.551 1.00 31.58 81 ILE A C 1
ATOM 661 O O . ILE A 1 81 ? 24.832 6.115 -10.879 1.00 31.58 81 ILE A O 1
ATOM 665 N N . VAL A 1 82 ? 22.742 5.224 -10.880 1.00 33.47 82 VAL A N 1
ATOM 666 C CA . VAL A 1 82 ? 22.505 4.737 -12.258 1.00 33.47 82 VAL A CA 1
ATOM 667 C C . VAL A 1 82 ? 21.009 4.506 -12.429 1.00 33.47 82 VAL A C 1
ATOM 669 O O . VAL A 1 82 ? 20.435 3.787 -11.583 1.00 33.47 82 VAL A O 1
#